Protein AF-A0A6B3FH44-F1 (afdb_monomer_lite)

Foldseek 3Di:
DDDDDPDDDPDPAAVCPVVLVVVVVVLVPDPQWPDWDADPPDRNWSWIWTAGNNDIDIDTDDDD

Structure (mmCIF, N/CA/C/O backbone):
data_AF-A0A6B3FH44-F1
#
_entry.id   AF-A0A6B3FH44-F1
#
loop_
_atom_site.group_PDB
_atom_site.id
_atom_site.type_symbol
_atom_site.label_atom_id
_atom_site.label_alt_id
_atom_site.label_comp_id
_atom_site.label_asym_id
_atom_site.label_entity_id
_atom_site.label_seq_id
_atom_site.pdbx_PDB_ins_code
_atom_site.Cartn_x
_atom_site.Cartn_y
_atom_site.Cartn_z
_atom_site.occupancy
_atom_site.B_iso_or_equiv
_atom_site.auth_seq_id
_atom_site.auth_comp_id
_atom_site.auth_asym_id
_atom_site.auth_atom_id
_atom_site.pdbx_PDB_model_num
ATOM 1 N N . MET A 1 1 ? 13.667 -28.505 5.516 1.00 39.97 1 MET A N 1
ATOM 2 C CA . MET A 1 1 ? 12.756 -27.743 4.640 1.00 39.97 1 MET A CA 1
ATOM 3 C C . MET A 1 1 ? 13.662 -27.026 3.665 1.00 39.97 1 MET A C 1
ATOM 5 O O . MET A 1 1 ? 14.475 -26.231 4.118 1.00 39.97 1 MET A O 1
ATOM 9 N N . ASN A 1 2 ? 13.659 -27.444 2.401 1.00 38.78 2 ASN A N 1
ATOM 10 C CA . ASN A 1 2 ? 14.553 -26.886 1.391 1.00 38.78 2 ASN A CA 1
ATOM 11 C C . ASN A 1 2 ? 14.022 -25.508 0.996 1.00 38.78 2 ASN A C 1
ATOM 13 O O . ASN A 1 2 ? 12.831 -25.372 0.728 1.00 38.78 2 ASN A O 1
ATOM 17 N N . ALA A 1 3 ? 14.894 -24.503 1.038 1.00 46.75 3 ALA A N 1
ATOM 18 C CA . ALA A 1 3 ? 14.625 -23.206 0.447 1.00 46.75 3 ALA A CA 1
ATOM 19 C C . ALA A 1 3 ? 14.587 -23.426 -1.066 1.00 46.75 3 ALA A C 1
ATOM 21 O O . ALA A 1 3 ? 15.619 -23.668 -1.681 1.00 46.75 3 ALA A O 1
ATOM 22 N N . GLU A 1 4 ? 13.386 -23.475 -1.628 1.00 46.53 4 GLU A N 1
ATOM 23 C CA . GLU A 1 4 ? 13.215 -23.489 -3.073 1.00 46.53 4 GLU A CA 1
ATOM 24 C C . GLU A 1 4 ? 13.646 -22.117 -3.594 1.00 46.53 4 GLU A C 1
ATOM 26 O O . GLU A 1 4 ? 13.101 -21.081 -3.201 1.00 46.53 4 GLU A O 1
ATOM 31 N N . ASP A 1 5 ? 14.690 -22.135 -4.419 1.00 48.59 5 ASP A N 1
ATOM 32 C CA . ASP A 1 5 ? 15.231 -20.981 -5.116 1.00 48.59 5 ASP A CA 1
ATOM 33 C C . ASP A 1 5 ? 14.126 -20.314 -5.946 1.00 48.59 5 ASP A C 1
ATOM 35 O O . ASP A 1 5 ? 13.595 -20.875 -6.905 1.00 48.59 5 ASP A O 1
ATOM 39 N N . LEU A 1 6 ? 13.770 -19.087 -5.561 1.00 45.47 6 LEU A N 1
ATOM 40 C CA . LEU A 1 6 ? 12.934 -18.196 -6.358 1.00 45.47 6 LEU A CA 1
ATOM 41 C C . LEU A 1 6 ? 13.733 -17.754 -7.589 1.00 45.47 6 LEU A C 1
ATOM 43 O O . LEU A 1 6 ? 14.361 -16.694 -7.586 1.00 45.47 6 LEU A O 1
ATOM 47 N N . GLU A 1 7 ? 13.703 -18.550 -8.655 1.00 44.62 7 GLU A N 1
ATOM 48 C CA . GLU A 1 7 ? 14.231 -18.140 -9.955 1.00 44.62 7 GLU A CA 1
ATOM 49 C C . GLU A 1 7 ? 13.505 -16.863 -10.419 1.00 44.62 7 GLU A C 1
ATOM 51 O O . GLU A 1 7 ? 12.279 -16.813 -10.576 1.00 44.62 7 GLU A O 1
ATOM 56 N N . MET A 1 8 ? 14.260 -15.768 -10.564 1.00 46.78 8 MET A N 1
ATOM 57 C CA . MET A 1 8 ? 13.721 -14.477 -10.978 1.00 46.78 8 MET A CA 1
ATOM 58 C C . MET A 1 8 ? 13.961 -14.260 -12.469 1.00 46.78 8 MET A C 1
ATOM 60 O O . MET A 1 8 ? 15.034 -13.828 -12.872 1.00 46.78 8 MET A O 1
ATOM 64 N N . THR A 1 9 ? 12.952 -14.525 -13.294 1.00 47.16 9 THR A N 1
ATOM 65 C CA . THR A 1 9 ? 12.911 -14.044 -14.678 1.00 47.16 9 THR A CA 1
ATOM 66 C C . THR A 1 9 ? 12.937 -12.512 -14.695 1.00 47.16 9 THR A C 1
ATOM 68 O O . THR A 1 9 ? 12.130 -11.867 -14.016 1.00 47.16 9 THR A O 1
ATOM 71 N N . GLU A 1 10 ? 13.872 -11.933 -15.455 1.00 50.84 10 GLU A N 1
ATOM 72 C CA . GLU A 1 10 ? 13.914 -10.504 -15.788 1.00 50.84 10 GLU A CA 1
ATOM 73 C C . GLU A 1 10 ? 12.653 -10.158 -16.592 1.00 50.84 10 GLU A C 1
ATOM 75 O O . GLU A 1 10 ? 12.568 -10.393 -17.794 1.00 50.84 10 GLU A O 1
ATOM 80 N N . GLY A 1 11 ? 11.614 -9.705 -15.891 1.00 47.97 11 GLY A N 1
ATOM 81 C CA . GLY A 1 11 ? 10.319 -9.368 -16.475 1.00 47.97 11 GLY A CA 1
ATOM 82 C C . GLY A 1 11 ? 10.196 -7.874 -16.755 1.00 47.97 11 GLY A C 1
ATOM 83 O O . GLY A 1 11 ? 10.577 -7.054 -15.921 1.00 47.97 11 GLY A O 1
ATOM 84 N N . GLU A 1 12 ? 9.611 -7.540 -17.907 1.00 51.31 12 GLU A N 1
ATOM 85 C CA . GLU A 1 12 ? 9.167 -6.207 -18.339 1.00 51.31 12 GLU A CA 1
ATOM 86 C C . GLU A 1 12 ? 8.111 -5.616 -17.377 1.00 51.31 12 GLU A C 1
ATOM 88 O O . GLU A 1 12 ? 6.917 -5.565 -17.670 1.00 51.31 12 GLU A O 1
ATOM 93 N N . GLY A 1 13 ? 8.536 -5.195 -16.187 1.00 57.00 13 GLY A N 1
ATOM 94 C CA . GLY A 1 13 ? 7.681 -4.601 -15.163 1.00 57.00 13 GLY A CA 1
ATOM 95 C C . GLY A 1 13 ? 8.361 -3.439 -14.435 1.00 57.00 13 GLY A C 1
ATOM 96 O O . GLY A 1 13 ? 9.560 -3.212 -14.619 1.00 57.00 13 GLY A O 1
ATOM 97 N N . PRO A 1 14 ? 7.613 -2.692 -13.597 1.00 67.50 14 PRO A N 1
ATOM 98 C CA . PRO A 1 14 ? 8.162 -1.587 -12.821 1.00 67.50 14 PRO A CA 1
ATOM 99 C C . PRO A 1 14 ? 9.397 -2.029 -12.039 1.00 67.50 14 PRO A C 1
ATOM 101 O O . PRO A 1 14 ? 9.413 -3.121 -11.450 1.00 67.50 14 PRO A O 1
ATOM 104 N N . ARG A 1 15 ? 10.425 -1.173 -12.002 1.00 73.69 15 ARG A N 1
ATOM 105 C CA . ARG A 1 15 ? 11.599 -1.437 -11.163 1.00 73.69 15 ARG A CA 1
ATOM 106 C C . ARG A 1 15 ? 11.105 -1.644 -9.729 1.00 73.69 15 ARG A C 1
ATOM 108 O O . ARG A 1 15 ? 10.236 -0.918 -9.258 1.00 73.69 15 ARG A O 1
ATOM 115 N N . CYS A 1 16 ? 11.604 -2.687 -9.069 1.00 82.69 16 CYS A N 1
ATOM 116 C CA . CYS A 1 16 ? 11.191 -3.076 -7.717 1.00 82.69 16 CYS A CA 1
ATOM 117 C C . CYS A 1 16 ? 9.751 -3.623 -7.570 1.00 82.69 16 CYS A C 1
ATOM 119 O O . CYS A 1 16 ? 9.259 -3.701 -6.444 1.00 82.69 16 CYS A O 1
ATOM 121 N N . ALA A 1 17 ? 9.087 -4.095 -8.638 1.00 81.12 17 ALA A N 1
ATOM 122 C CA . ALA A 1 17 ? 7.737 -4.682 -8.552 1.00 81.12 17 ALA A CA 1
ATOM 123 C C . ALA A 1 17 ? 7.595 -5.782 -7.476 1.00 81.12 17 ALA A C 1
ATOM 125 O O . ALA A 1 17 ? 6.611 -5.806 -6.744 1.00 81.12 17 ALA A O 1
ATOM 126 N N . ARG A 1 18 ? 8.606 -6.645 -7.302 1.00 83.38 18 ARG A N 1
ATOM 127 C CA . ARG A 1 18 ? 8.587 -7.679 -6.248 1.00 83.38 18 ARG A CA 1
ATOM 128 C C . ARG A 1 18 ? 8.665 -7.093 -4.831 1.00 83.38 18 ARG A C 1
ATOM 130 O O . ARG A 1 18 ? 8.010 -7.595 -3.924 1.00 83.38 18 ARG A O 1
ATOM 137 N N . VAL A 1 19 ? 9.432 -6.017 -4.640 1.00 86.81 19 VAL A N 1
ATOM 138 C CA . VAL A 1 19 ? 9.524 -5.304 -3.352 1.00 86.81 19 VAL A CA 1
ATOM 139 C C . VAL A 1 19 ? 8.206 -4.597 -3.047 1.00 86.81 19 VAL A C 1
ATOM 141 O O . VAL A 1 19 ? 7.717 -4.677 -1.923 1.00 86.81 19 VAL A O 1
ATOM 144 N N . ARG A 1 20 ? 7.582 -3.979 -4.057 1.00 87.44 20 ARG A N 1
ATOM 145 C CA . ARG A 1 20 ? 6.232 -3.412 -3.946 1.00 87.44 20 ARG A CA 1
ATOM 146 C C . ARG A 1 20 ? 5.234 -4.454 -3.460 1.00 87.44 20 ARG A C 1
ATOM 148 O O . ARG A 1 20 ? 4.493 -4.181 -2.524 1.00 87.44 20 ARG A O 1
ATOM 155 N N . ASP A 1 21 ? 5.216 -5.633 -4.075 1.00 87.81 21 ASP A N 1
ATOM 156 C CA . ASP A 1 21 ? 4.246 -6.679 -3.735 1.00 87.81 21 ASP A CA 1
ATOM 157 C C . ASP A 1 21 ? 4.438 -7.183 -2.297 1.00 87.81 21 ASP A C 1
ATOM 159 O O . ASP A 1 21 ? 3.458 -7.381 -1.574 1.00 87.81 21 ASP A O 1
ATOM 163 N N . LEU A 1 22 ? 5.692 -7.290 -1.841 1.00 89.38 22 LEU A N 1
ATOM 164 C CA . LEU A 1 22 ? 6.010 -7.574 -0.441 1.00 89.38 22 LEU A CA 1
ATOM 165 C C . LEU A 1 22 ? 5.492 -6.472 0.500 1.00 89.38 22 LEU A C 1
ATOM 167 O O . LEU A 1 22 ? 4.855 -6.776 1.509 1.00 89.38 22 LEU A O 1
ATOM 171 N N . ILE A 1 23 ? 5.723 -5.199 0.166 1.00 89.00 23 ILE A N 1
ATOM 172 C CA . ILE A 1 23 ? 5.237 -4.053 0.952 1.00 89.00 23 ILE A CA 1
ATOM 173 C C . ILE A 1 23 ? 3.706 -4.050 1.018 1.00 89.00 23 ILE A C 1
ATOM 175 O O . ILE A 1 23 ? 3.147 -3.886 2.100 1.00 89.00 23 ILE A O 1
ATOM 179 N N . VAL A 1 24 ? 3.015 -4.292 -0.101 1.00 90.94 24 VAL A N 1
ATOM 180 C CA . VAL A 1 24 ? 1.546 -4.396 -0.141 1.00 90.94 24 VAL A CA 1
ATOM 181 C C . VAL A 1 24 ? 1.056 -5.495 0.796 1.00 90.94 24 VAL A C 1
ATOM 183 O O . VAL A 1 24 ? 0.093 -5.281 1.534 1.00 90.94 24 VAL A O 1
ATOM 186 N N . HIS A 1 25 ? 1.706 -6.661 0.782 1.00 91.69 25 HIS A N 1
ATOM 187 C CA . HIS A 1 25 ? 1.345 -7.758 1.674 1.00 91.69 25 HIS A CA 1
ATOM 188 C C . HIS A 1 25 ? 1.479 -7.349 3.147 1.00 91.69 25 HIS A C 1
ATOM 190 O O . HIS A 1 25 ? 0.533 -7.526 3.912 1.00 91.69 25 HIS A O 1
ATOM 196 N N .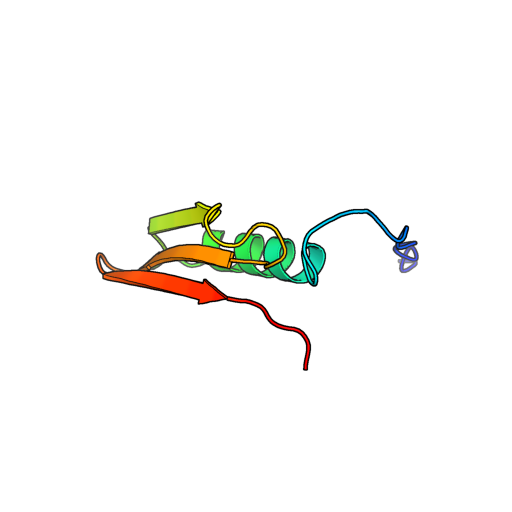 LEU A 1 26 ? 2.600 -6.728 3.528 1.00 90.94 26 LEU A N 1
ATOM 197 C CA . LEU A 1 26 ? 2.830 -6.249 4.896 1.00 90.94 26 LEU A CA 1
ATOM 198 C C . LEU A 1 26 ? 1.811 -5.181 5.316 1.00 90.94 26 LEU A C 1
ATOM 200 O O . LEU A 1 26 ? 1.202 -5.300 6.380 1.00 90.94 26 LEU A O 1
ATOM 204 N N . LEU A 1 27 ? 1.565 -4.177 4.472 1.00 91.38 27 LEU A N 1
ATOM 205 C CA . LEU A 1 27 ? 0.625 -3.093 4.766 1.00 91.38 27 LEU A CA 1
ATOM 206 C C . LEU A 1 27 ? -0.800 -3.612 4.974 1.00 91.38 27 LEU A C 1
ATOM 208 O O . LEU A 1 27 ? -1.464 -3.197 5.916 1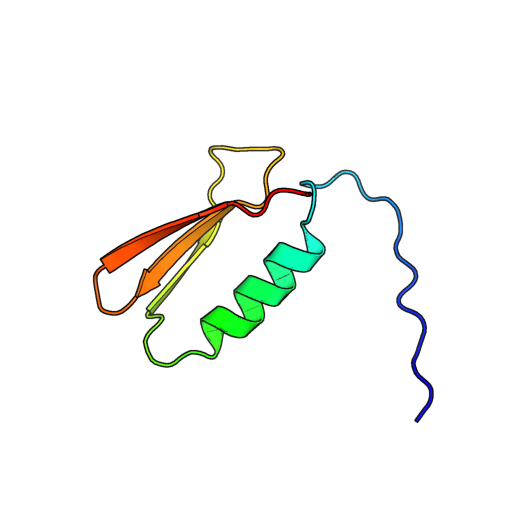.00 91.38 27 LEU A O 1
ATOM 212 N N . ARG A 1 28 ? -1.253 -4.577 4.166 1.00 90.81 28 ARG A N 1
ATOM 213 C CA . ARG A 1 28 ? -2.592 -5.177 4.311 1.00 90.81 28 ARG A CA 1
ATOM 214 C C . ARG A 1 28 ? -2.795 -5.941 5.618 1.00 90.81 28 ARG A C 1
ATOM 216 O O . ARG A 1 28 ? -3.935 -6.156 6.017 1.00 90.81 28 ARG A O 1
ATOM 223 N N . THR A 1 29 ? -1.717 -6.365 6.273 1.00 91.44 29 THR A N 1
ATOM 224 C CA . THR A 1 29 ? -1.793 -7.027 7.585 1.00 91.44 29 THR A CA 1
ATOM 225 C C . THR A 1 29 ? -1.782 -6.044 8.755 1.00 91.44 29 THR A C 1
ATOM 227 O O . THR A 1 29 ? -2.001 -6.450 9.897 1.00 91.44 29 THR A O 1
ATOM 230 N N . HIS A 1 30 ? -1.540 -4.756 8.501 1.00 90.69 30 HIS A N 1
ATOM 231 C CA . HIS A 1 30 ? -1.396 -3.759 9.549 1.00 90.69 30 HIS A CA 1
ATOM 232 C C . HIS A 1 30 ? -2.762 -3.160 9.942 1.00 90.69 30 HIS A C 1
ATOM 234 O O . HIS A 1 30 ? -3.455 -2.615 9.087 1.00 90.69 30 HIS A O 1
ATOM 240 N N . PRO A 1 31 ? -3.151 -3.165 11.232 1.00 90.75 31 PRO A N 1
ATOM 241 C CA . PRO A 1 31 ? -4.512 -2.815 11.663 1.00 90.75 31 PRO A CA 1
ATOM 242 C C . PRO A 1 31 ? -4.906 -1.350 11.428 1.00 90.75 31 PRO A C 1
ATOM 244 O O . PRO A 1 31 ? -6.088 -1.028 11.422 1.00 90.75 31 PRO A O 1
ATOM 247 N N . LEU A 1 32 ? -3.928 -0.457 11.265 1.00 92.31 32 LEU A N 1
ATOM 248 C CA . LEU A 1 32 ? -4.173 0.962 10.978 1.00 92.31 32 LEU A CA 1
ATOM 249 C C . LEU A 1 32 ? -4.305 1.277 9.484 1.00 92.31 32 LEU A C 1
ATOM 251 O O . LEU A 1 32 ? -4.700 2.392 9.152 1.00 92.31 32 LEU A O 1
ATOM 255 N N . VAL A 1 33 ? -3.945 0.338 8.604 1.00 93.88 33 VAL A N 1
ATOM 256 C CA . VAL A 1 33 ? -4.035 0.525 7.154 1.00 93.88 33 VAL A CA 1
ATOM 257 C C . VAL A 1 33 ? -5.444 0.144 6.715 1.00 93.88 33 VAL A C 1
ATOM 259 O O . VAL A 1 33 ? -5.846 -1.015 6.817 1.00 93.88 33 VAL A O 1
ATOM 262 N N . THR A 1 34 ? -6.196 1.120 6.225 1.00 94.25 34 THR A N 1
ATOM 263 C CA . THR A 1 34 ? -7.590 0.953 5.788 1.00 94.25 34 THR A CA 1
ATOM 264 C C . THR A 1 34 ? -7.697 0.770 4.276 1.00 94.25 34 THR A C 1
ATOM 266 O O . THR A 1 34 ? -8.623 0.108 3.801 1.00 94.25 34 THR A O 1
ATOM 269 N N . HIS A 1 35 ? -6.724 1.274 3.512 1.00 93.44 35 HIS A N 1
ATOM 270 C CA . HIS A 1 35 ? -6.675 1.131 2.060 1.00 93.44 35 HIS A CA 1
ATOM 271 C C . HIS A 1 35 ? -5.242 0.980 1.534 1.00 93.44 35 HIS A C 1
ATOM 273 O O . HIS A 1 35 ? -4.315 1.598 2.052 1.00 93.44 35 HIS A O 1
ATOM 279 N N . VAL A 1 36 ? -5.076 0.178 0.473 1.00 93.06 36 VAL A N 1
ATOM 280 C CA . VAL A 1 36 ? -3.840 0.072 -0.324 1.00 93.06 36 VAL A CA 1
ATOM 281 C C . VAL A 1 36 ? -4.211 -0.081 -1.800 1.00 93.06 36 VAL A C 1
ATOM 283 O O . VAL A 1 36 ? -4.839 -1.076 -2.182 1.00 93.06 36 VAL A O 1
ATOM 286 N N . GLY A 1 37 ? -3.782 0.868 -2.627 1.00 90.56 37 GLY A N 1
ATOM 287 C CA . GLY A 1 37 ? -4.030 0.934 -4.066 1.00 90.56 37 GLY A CA 1
ATOM 288 C C . GLY A 1 37 ? -2.757 1.202 -4.870 1.00 90.56 37 GLY A C 1
ATOM 289 O O . GLY A 1 37 ? -1.737 1.630 -4.335 1.00 90.56 37 GLY A O 1
ATOM 290 N N . ALA A 1 38 ? -2.803 0.930 -6.174 1.00 86.12 38 ALA A N 1
ATOM 291 C CA . ALA A 1 38 ? -1.694 1.220 -7.081 1.00 86.12 38 ALA A CA 1
ATOM 292 C C . ALA A 1 38 ? -1.807 2.643 -7.642 1.00 86.12 38 ALA A C 1
ATOM 294 O O . ALA A 1 38 ? -2.895 3.067 -8.038 1.00 86.12 38 ALA A O 1
ATOM 295 N N . ILE A 1 39 ? -0.680 3.351 -7.742 1.00 86.94 39 ILE A N 1
ATOM 296 C CA . ILE A 1 39 ? -0.607 4.638 -8.442 1.00 86.94 39 ILE A CA 1
ATOM 297 C C . ILE A 1 39 ? -0.168 4.375 -9.884 1.00 86.94 39 ILE A C 1
ATOM 299 O O . ILE A 1 39 ? 0.935 3.903 -10.134 1.00 86.94 39 ILE A O 1
ATOM 303 N N . THR A 1 40 ? -1.025 4.707 -10.850 1.00 79.69 40 THR A N 1
ATOM 304 C CA . THR A 1 40 ? -0.747 4.520 -12.289 1.00 79.69 40 THR A CA 1
ATOM 305 C C . THR A 1 40 ? -0.047 5.715 -12.938 1.00 79.69 40 THR A C 1
ATOM 307 O O . THR A 1 40 ? 0.347 5.645 -14.099 1.00 79.69 40 THR A O 1
ATOM 310 N N . LYS A 1 41 ? 0.134 6.813 -12.192 1.00 82.25 41 LYS A N 1
ATOM 311 C CA . LYS A 1 41 ? 0.782 8.049 -12.659 1.00 82.25 41 LYS A CA 1
ATOM 312 C C . LYS A 1 41 ? 2.261 7.854 -13.022 1.00 82.25 41 LYS A C 1
ATOM 314 O O . LYS A 1 41 ? 2.775 8.598 -13.852 1.00 82.25 41 LYS A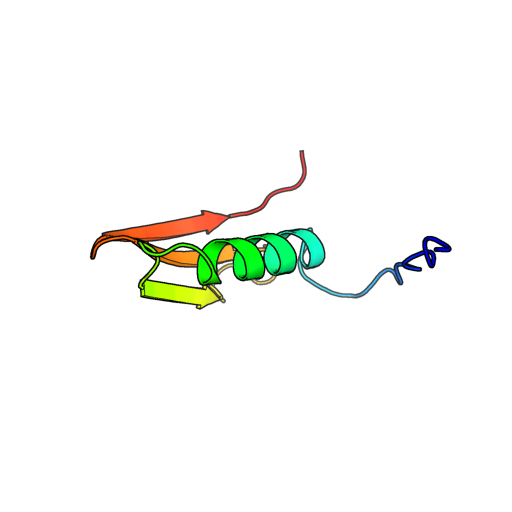 O 1
ATOM 319 N N . PHE A 1 42 ? 2.919 6.851 -12.440 1.00 76.69 42 PHE A N 1
ATOM 320 C CA . PHE A 1 42 ? 4.341 6.567 -12.624 1.00 76.69 42 PHE A CA 1
ATOM 321 C C . PHE A 1 42 ? 4.522 5.164 -13.232 1.00 76.69 42 PHE A C 1
ATOM 323 O O . PHE A 1 42 ? 4.697 4.191 -12.504 1.00 76.69 42 PHE A O 1
ATOM 330 N N . PRO A 1 43 ? 4.450 5.016 -14.570 1.00 66.19 43 PRO A N 1
ATOM 331 C CA . PRO A 1 43 ? 4.340 3.705 -15.223 1.00 66.19 43 PRO A CA 1
ATOM 332 C C . PRO A 1 43 ? 5.559 2.791 -15.023 1.00 66.19 43 PRO A C 1
ATOM 334 O O . PRO A 1 43 ? 5.437 1.576 -15.152 1.00 66.19 43 PRO A O 1
ATOM 337 N N . ASN A 1 44 ? 6.719 3.362 -14.688 1.00 73.62 44 ASN A N 1
ATOM 338 C CA . ASN A 1 44 ? 7.966 2.624 -14.474 1.00 73.62 44 ASN A CA 1
ATOM 339 C C . ASN A 1 44 ? 8.357 2.506 -12.994 1.00 73.62 44 ASN A C 1
ATOM 341 O O . ASN A 1 44 ? 9.394 1.910 -12.689 1.00 73.62 44 ASN A O 1
ATOM 345 N N . GLU A 1 45 ? 7.547 3.055 -12.088 1.00 77.00 45 GLU A N 1
ATOM 346 C CA . GLU A 1 45 ? 7.835 3.081 -10.657 1.00 77.00 45 GLU A CA 1
ATOM 347 C C . GLU A 1 45 ? 6.885 2.172 -9.884 1.00 77.00 45 GLU A C 1
ATOM 349 O O . GLU A 1 45 ? 5.715 1.972 -10.219 1.00 77.00 45 GLU A O 1
ATOM 354 N N . ALA A 1 46 ? 7.408 1.617 -8.800 1.00 83.94 46 ALA A N 1
ATOM 355 C CA . ALA A 1 46 ? 6.624 0.908 -7.814 1.00 83.94 46 ALA A CA 1
ATOM 356 C C . ALA A 1 46 ? 5.987 1.921 -6.846 1.00 83.94 46 ALA A C 1
ATOM 358 O O . ALA A 1 46 ? 6.513 2.164 -5.762 1.00 83.94 46 ALA A O 1
ATOM 359 N N . ALA A 1 47 ? 4.857 2.509 -7.249 1.00 87.88 47 ALA A N 1
ATOM 360 C CA . ALA A 1 47 ? 4.136 3.508 -6.461 1.00 87.88 47 ALA A CA 1
ATOM 361 C C . ALA A 1 47 ? 2.805 2.975 -5.892 1.00 87.88 47 ALA A C 1
ATOM 363 O O . ALA A 1 47 ? 2.039 2.281 -6.574 1.00 87.88 47 ALA A O 1
ATOM 364 N N . LEU A 1 48 ? 2.526 3.310 -4.632 1.00 91.12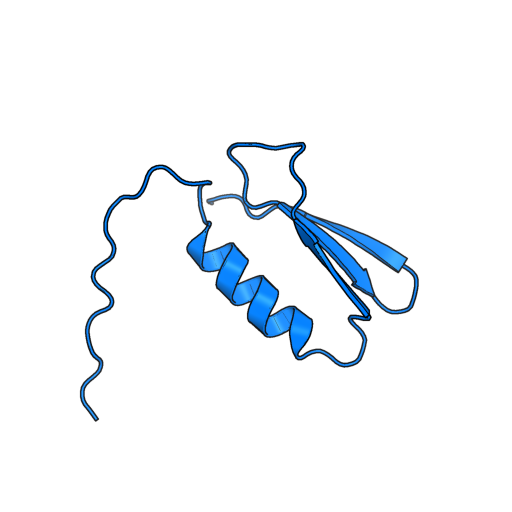 48 LEU A N 1
ATOM 365 C CA . LEU A 1 48 ? 1.356 2.879 -3.867 1.00 91.12 48 LEU A CA 1
ATOM 366 C C . LEU A 1 48 ? 0.649 4.081 -3.242 1.00 91.12 48 LEU A C 1
ATOM 368 O O . LEU A 1 48 ? 1.298 4.954 -2.672 1.00 91.12 48 LEU A O 1
ATOM 372 N N . ALA A 1 49 ? -0.678 4.078 -3.300 1.00 93.06 49 ALA A N 1
ATOM 373 C CA . ALA A 1 49 ? -1.530 4.947 -2.502 1.00 93.06 49 ALA A CA 1
ATOM 374 C C . ALA A 1 49 ? -2.018 4.151 -1.289 1.00 93.06 49 ALA A C 1
ATOM 376 O O . ALA A 1 49 ? -2.432 2.997 -1.432 1.00 93.06 49 ALA A O 1
ATOM 377 N N . LEU A 1 50 ? -1.965 4.736 -0.101 1.00 94.56 50 LEU A N 1
ATOM 378 C CA . LEU A 1 50 ? -2.398 4.085 1.135 1.00 94.56 50 LEU A CA 1
ATOM 379 C C . LEU A 1 50 ? -3.132 5.062 2.042 1.00 94.56 50 LEU A C 1
ATOM 381 O O . LEU A 1 50 ? -2.755 6.224 2.140 1.00 94.5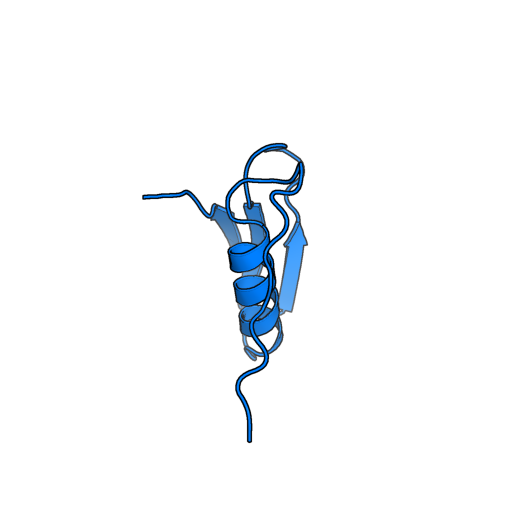6 50 LEU A O 1
ATOM 385 N N . GLU A 1 51 ? -4.133 4.544 2.747 1.00 95.25 51 GLU A N 1
ATOM 386 C CA . GLU A 1 51 ? -4.837 5.262 3.806 1.00 95.25 51 GLU A CA 1
ATOM 387 C C . GLU A 1 51 ? -4.461 4.635 5.153 1.00 95.25 51 GLU A C 1
ATOM 389 O O . GLU A 1 51 ? -4.602 3.421 5.348 1.00 95.25 51 GLU A O 1
ATOM 394 N N . ILE A 1 52 ? -3.958 5.458 6.076 1.00 92.00 52 ILE A N 1
ATOM 395 C CA . ILE A 1 52 ? -3.609 5.050 7.440 1.00 92.00 52 ILE A CA 1
ATOM 396 C C . ILE A 1 52 ? -4.326 5.968 8.419 1.00 92.00 52 ILE A C 1
ATOM 398 O O . ILE A 1 52 ? -4.034 7.160 8.487 1.00 92.00 52 ILE A O 1
ATOM 402 N N . GLY A 1 53 ? -5.262 5.418 9.194 1.00 89.94 53 GLY A N 1
ATOM 403 C CA . GLY A 1 53 ? -6.004 6.190 10.198 1.00 89.94 53 GLY A CA 1
ATOM 404 C C . GLY A 1 53 ? -6.757 7.403 9.629 1.00 89.94 53 GLY A C 1
ATOM 405 O O . GLY A 1 53 ? -6.861 8.418 10.315 1.00 89.94 53 GLY A O 1
ATOM 406 N N . GLY A 1 54 ? -7.245 7.316 8.385 1.00 91.06 54 GLY A N 1
ATOM 407 C CA . GLY A 1 54 ? -7.928 8.411 7.687 1.00 91.06 54 GLY A CA 1
ATOM 408 C C . GLY A 1 54 ? -7.002 9.465 7.070 1.00 91.06 54 GLY A C 1
ATOM 409 O O . GLY A 1 54 ? -7.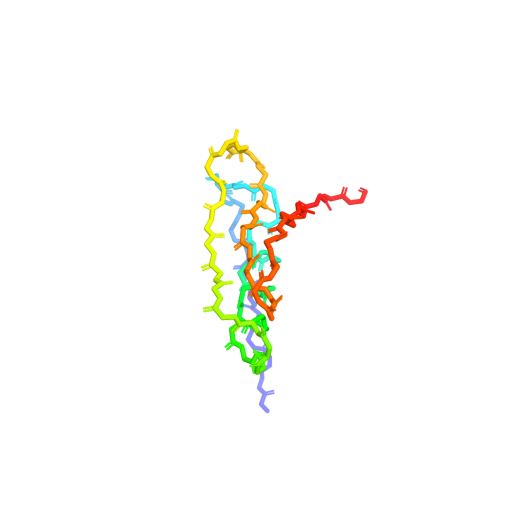469 10.549 6.727 1.00 91.06 54 GLY A O 1
ATOM 410 N N . ILE A 1 55 ? -5.700 9.182 6.961 1.00 93.94 55 ILE A N 1
ATOM 411 C CA . ILE A 1 55 ? -4.713 10.042 6.298 1.00 93.94 55 ILE A CA 1
ATOM 412 C C . ILE A 1 55 ? -4.192 9.331 5.050 1.00 93.94 55 ILE A C 1
ATOM 414 O O . ILE A 1 55 ? -3.771 8.175 5.129 1.00 93.94 55 ILE A O 1
ATOM 418 N N . ASP A 1 56 ? -4.180 10.047 3.928 1.00 94.81 56 ASP A N 1
ATOM 419 C CA . ASP A 1 56 ? -3.683 9.556 2.645 1.00 94.81 56 ASP A CA 1
ATOM 420 C C . ASP A 1 56 ? -2.169 9.764 2.503 1.00 94.81 56 ASP A C 1
ATOM 422 O O . ASP A 1 56 ? -1.640 10.846 2.775 1.00 94.81 56 ASP A O 1
ATOM 426 N N . PHE A 1 57 ? -1.474 8.734 2.025 1.00 92.69 57 PHE A N 1
ATOM 427 C CA . PHE A 1 57 ? -0.043 8.752 1.736 1.00 92.69 57 PHE A CA 1
ATOM 428 C C . PHE A 1 57 ? 0.241 8.183 0.345 1.00 92.69 57 PHE A C 1
ATOM 430 O O . PHE A 1 57 ? -0.420 7.251 -0.121 1.00 92.69 57 PHE A O 1
ATOM 437 N N . GLU A 1 58 ? 1.301 8.694 -0.276 1.00 92.44 58 GLU A N 1
ATOM 438 C CA . GLU A 1 58 ? 1.922 8.099 -1.456 1.00 92.44 58 GLU A CA 1
ATOM 439 C C . GLU A 1 58 ? 3.273 7.502 -1.048 1.00 92.44 58 GLU A C 1
ATOM 441 O O . GLU A 1 58 ? 4.093 8.164 -0.409 1.00 92.44 58 GLU A O 1
ATOM 446 N N . VAL A 1 59 ? 3.508 6.241 -1.403 1.00 89.50 59 VAL A N 1
ATOM 447 C CA . VAL A 1 59 ? 4.791 5.556 -1.204 1.00 89.50 59 VAL A CA 1
ATOM 448 C C . VAL A 1 59 ? 5.368 5.216 -2.564 1.00 89.50 59 VAL A C 1
ATOM 450 O O . VAL A 1 59 ? 4.726 4.533 -3.359 1.00 89.50 59 VAL A O 1
ATOM 453 N N . ILE A 1 60 ? 6.595 5.667 -2.807 1.00 87.44 60 ILE A N 1
ATOM 454 C CA . ILE A 1 60 ? 7.357 5.389 -4.022 1.00 87.44 60 ILE A CA 1
ATOM 455 C C . ILE A 1 60 ? 8.557 4.531 -3.628 1.00 87.44 60 ILE A C 1
ATOM 457 O O . ILE A 1 60 ? 9.302 4.872 -2.709 1.00 87.44 60 ILE A O 1
ATOM 461 N N . VAL A 1 61 ? 8.715 3.387 -4.292 1.00 83.25 61 VAL A N 1
ATOM 462 C CA . VAL A 1 61 ? 9.838 2.472 -4.078 1.00 83.25 61 VAL A CA 1
ATOM 463 C C . VAL A 1 61 ? 10.835 2.655 -5.212 1.00 83.25 61 VAL A C 1
ATOM 465 O O . VAL A 1 61 ? 10.590 2.229 -6.342 1.00 83.25 61 VAL A O 1
ATOM 468 N N . GLU A 1 62 ? 11.974 3.257 -4.890 1.00 80.75 62 GLU A N 1
ATOM 469 C CA . GLU A 1 62 ? 13.066 3.498 -5.829 1.00 80.75 62 GLU A CA 1
ATOM 470 C C . GLU A 1 62 ? 14.256 2.572 -5.526 1.00 80.75 62 GLU A C 1
ATOM 472 O O . GLU A 1 62 ? 14.489 2.214 -4.367 1.00 80.75 62 GLU A O 1
ATOM 477 N N . PRO A 1 63 ? 15.008 2.130 -6.548 1.00 73.19 63 PRO A N 1
ATOM 478 C CA . PRO A 1 63 ? 16.295 1.476 -6.335 1.00 73.19 63 PRO A CA 1
ATOM 479 C C . PRO A 1 63 ? 17.326 2.469 -5.769 1.00 73.19 63 PRO A C 1
ATOM 481 O O . PRO A 1 63 ? 17.291 3.650 -6.108 1.00 73.19 63 PRO A O 1
ATOM 484 N N . ALA A 1 64 ? 18.228 1.969 -4.917 1.00 73.00 64 ALA A N 1
ATOM 485 C CA . ALA A 1 64 ? 19.317 2.741 -4.307 1.00 73.00 64 ALA A CA 1
ATOM 486 C C . ALA A 1 64 ? 20.418 3.140 -5.302 1.00 73.00 64 ALA A C 1
ATOM 488 O O . ALA A 1 64 ? 20.624 2.396 -6.291 1.00 73.00 64 ALA A O 1
#

pLDDT: mean 78.67, std 17.37, range [38.78, 95.25]

Sequence (64 aa):
MNAEDLEMTEGEGPRCARVRDLIVHLLRTHPLVTHVGAITKFPNEAALALEIGGIDFEVIVEPA

Radius of gyration: 13.8 Å; chains: 1; bounding box: 27×38×30 Å

Secondary structure (DSSP, 8-state):
-----------SS-TTHHHHHHHHHHHHT-TTEEEEEE--S-TTSEEEEEEETTEEEEEEE---